Protein AF-A0A2N3WYJ2-F1 (afdb_monomer_lite)

Secondary structure (DSSP, 8-state):
-------SSS--HHHHHHHHHHHTT--HHHHHHHTTS-HHHHHHHHHTTPPPPHHHHHHHHHHHT--HHHHHHHHHTTSPPPPPPPHHHHHHHHHHTTTHHHHHHHHTTT---EEE-TT-BEEEE-HHHHHHSTTTGGGTTBHHHHHTSHHH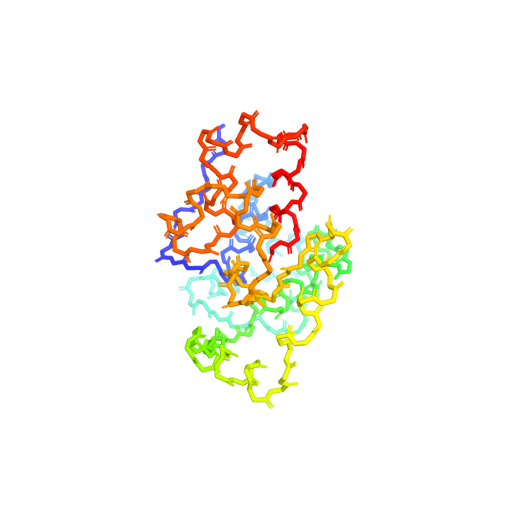HHHSTTHHHHHHHHHHT-

Radius of gyration: 21.22 Å; chains: 1; bounding box: 45×33×56 Å

pLDDT: mean 91.18, std 9.06, range [48.84, 98.31]

Sequence (170 aa):
MFNPPLLPGMPDFHDSVEYLRHHRNLSRESTAQKAGFSSSYLNQLIGQRKTPGTAVFDKLVEFFGLDLDPCRHLEDLLQPSGSLESTDELRRRLVNHGVQAHLDWLDQREILGAYTDPLQTVLLANQVLHRMMPGLADCDYNIIRWMLTPIARDRVYGWHGELLDLVRHL

Organism: NCBI:txid134984

Foldseek 3Di:
DQDQPDDPDPDALLSVLSRLCSVVVHDLCRLQVQLPHHSVVNCCCNVVVDQDDPSSLVSSCVSSVPDDPVSVVNVVRSDPDDDDDDLVVVLVVCVVVVCVVVQVVCVVVLHWDFDADPQQAGSDTHPSNCVLQPCCVVQVSHPLSSLPDPVVVVRDDVSVVVNVVVVVSD

InterPro domains:
  IPR001387 Cro/C1-type, helix-turn-helix domain [PS50943] (17-71)
  IPR001387 Cro/C1-type, helix-turn-helix domain [cd00093] (20-69)
  IPR010982 Lambda repressor-like, DNA-binding domain superfamily [G3DSA:1.10.260.40] (12-85)
  IPR010982 Lambda repressor-like, DNA-binding domain superfamily [SSF47413] (14-69)

Structure (mmCIF, N/CA/C/O backbone):
data_AF-A0A2N3WYJ2-F1
#
_entry.id   AF-A0A2N3WYJ2-F1
#
loop_
_atom_site.group_PDB
_atom_site.id
_atom_site.type_symbol
_atom_site.label_atom_id
_atom_site.label_alt_id
_atom_site.label_comp_id
_atom_site.label_asym_id
_atom_site.label_entity_id
_atom_site.label_seq_id
_atom_site.pdbx_PDB_ins_code
_atom_site.Cartn_x
_atom_site.Cartn_y
_atom_site.Cartn_z
_atom_site.occupancy
_atom_site.B_iso_or_equiv
_atom_site.auth_seq_id
_atom_site.auth_comp_id
_atom_site.auth_asym_id
_atom_site.auth_atom_id
_atom_site.pdbx_PDB_model_num
ATOM 1 N N . MET A 1 1 ? -18.811 18.190 5.801 1.00 48.84 1 MET A N 1
ATOM 2 C CA . MET A 1 1 ? -17.444 18.228 5.243 1.00 48.84 1 MET A CA 1
ATOM 3 C C . MET A 1 1 ? -16.619 17.254 6.067 1.00 48.84 1 MET A C 1
ATOM 5 O O . MET A 1 1 ? -16.501 17.463 7.266 1.00 48.84 1 MET A O 1
ATOM 9 N N . PHE A 1 2 ? -16.202 16.129 5.483 1.00 54.44 2 PHE A N 1
ATOM 10 C CA . PHE A 1 2 ? -15.336 15.154 6.152 1.00 54.44 2 PHE A CA 1
ATOM 11 C C . PHE A 1 2 ? -13.952 15.789 6.295 1.00 54.44 2 PHE A C 1
ATOM 13 O O . PHE A 1 2 ? -13.383 16.209 5.291 1.00 54.44 2 PHE A O 1
ATOM 20 N N . ASN A 1 3 ? -13.455 15.917 7.523 1.00 55.53 3 ASN A N 1
ATOM 21 C CA . ASN A 1 3 ? -12.085 16.346 7.771 1.00 55.53 3 ASN A CA 1
ATOM 22 C C . ASN A 1 3 ? -11.372 15.140 8.389 1.00 55.53 3 ASN A C 1
ATOM 24 O O . ASN A 1 3 ? -11.642 14.838 9.557 1.00 55.53 3 ASN A O 1
ATOM 28 N N . PRO A 1 4 ? -10.588 14.373 7.609 1.00 59.00 4 PRO A N 1
ATOM 29 C CA . PRO A 1 4 ? -9.880 13.228 8.155 1.00 59.00 4 PRO A CA 1
ATOM 30 C C . PRO A 1 4 ? -8.951 13.705 9.277 1.00 59.00 4 PRO A C 1
ATOM 32 O O . PRO A 1 4 ? -8.412 14.814 9.190 1.00 59.00 4 PRO A O 1
ATOM 35 N N . PRO A 1 5 ? -8.768 12.909 10.342 1.00 60.94 5 PRO A N 1
ATOM 36 C CA . PRO A 1 5 ? -7.770 13.234 11.347 1.00 60.94 5 PRO A CA 1
ATOM 37 C C . PRO A 1 5 ? -6.403 13.390 10.666 1.00 60.94 5 PRO A C 1
ATOM 39 O O . PRO A 1 5 ? -6.031 12.583 9.816 1.00 60.94 5 PRO A O 1
ATOM 42 N N . LEU A 1 6 ? -5.673 14.453 11.017 1.00 61.06 6 LEU A N 1
ATOM 43 C CA . LEU A 1 6 ? -4.282 14.617 10.597 1.00 61.06 6 LEU A CA 1
ATOM 44 C C . LEU A 1 6 ? -3.482 13.449 11.173 1.00 61.06 6 LEU A C 1
ATOM 46 O O . LEU A 1 6 ? -3.329 13.347 12.391 1.00 61.06 6 LEU A O 1
ATOM 50 N N . LEU A 1 7 ? -3.007 12.569 10.296 1.00 65.94 7 LEU A N 1
ATOM 51 C CA . LEU A 1 7 ? -2.173 11.444 10.685 1.00 65.94 7 LEU A CA 1
ATOM 52 C C . LEU A 1 7 ? -0.766 11.967 11.007 1.00 65.94 7 LEU A C 1
ATOM 54 O O . LEU A 1 7 ? -0.158 12.623 10.160 1.00 65.94 7 LEU A O 1
ATOM 58 N N . PRO A 1 8 ? -0.226 11.708 12.210 1.00 67.56 8 PRO A N 1
ATOM 59 C CA . PRO A 1 8 ? 1.125 12.135 12.576 1.00 67.56 8 PRO A CA 1
ATOM 60 C C . PRO A 1 8 ? 2.227 11.317 11.871 1.00 67.56 8 PRO A C 1
ATOM 62 O O . PRO A 1 8 ? 3.405 11.634 12.020 1.00 67.56 8 PRO A O 1
ATOM 65 N N . GLY A 1 9 ? 1.859 10.271 11.123 1.00 74.12 9 GLY A N 1
ATOM 66 C CA . GLY A 1 9 ? 2.753 9.353 10.421 1.00 74.12 9 GLY A CA 1
ATOM 67 C C . GLY A 1 9 ? 1.971 8.371 9.543 1.00 74.12 9 GLY A C 1
ATOM 68 O O . GLY A 1 9 ? 0.829 8.647 9.175 1.00 74.12 9 GLY A O 1
ATOM 69 N N . MET A 1 10 ? 2.585 7.231 9.210 1.00 79.44 10 MET A N 1
ATOM 70 C CA . MET A 1 10 ? 1.889 6.134 8.526 1.00 79.44 10 MET A CA 1
ATOM 71 C C . MET A 1 10 ? 0.694 5.677 9.386 1.00 79.44 10 MET A C 1
ATOM 73 O O . MET A 1 10 ? 0.879 5.540 10.598 1.00 79.44 10 MET A O 1
ATOM 77 N N . PRO A 1 11 ? -0.507 5.483 8.810 1.00 84.81 11 PRO A N 1
ATOM 78 C CA . PRO A 1 11 ? -1.660 5.030 9.575 1.00 84.81 11 PRO A CA 1
ATOM 79 C C . PRO A 1 11 ? -1.389 3.668 10.208 1.00 84.81 11 PRO A C 1
ATOM 81 O O . PRO A 1 11 ? -0.787 2.792 9.589 1.00 84.81 11 PRO A O 1
ATOM 84 N N . ASP A 1 12 ? -1.881 3.496 11.427 1.00 87.94 12 ASP A N 1
ATOM 85 C CA . ASP A 1 12 ? -1.954 2.206 12.097 1.00 87.94 12 ASP A CA 1
ATOM 86 C C . ASP A 1 12 ? -3.412 1.801 12.363 1.00 87.94 12 ASP A C 1
ATOM 88 O O . ASP A 1 12 ? -4.378 2.399 11.863 1.00 87.94 12 ASP A O 1
ATOM 92 N N . PHE A 1 13 ? -3.577 0.751 13.162 1.00 91.75 13 PHE A N 1
ATOM 93 C CA . PHE A 1 13 ? -4.884 0.263 13.570 1.00 91.75 13 PHE A CA 1
ATOM 94 C C . PHE A 1 13 ? -5.736 1.356 14.236 1.00 91.75 13 PHE A C 1
ATOM 96 O O . PHE A 1 13 ? -6.926 1.484 13.939 1.00 91.75 13 PHE A O 1
ATOM 103 N N . HIS A 1 14 ? -5.154 2.160 15.132 1.00 92.31 14 HIS A N 1
ATOM 104 C CA . HIS A 1 14 ? -5.884 3.184 15.888 1.00 92.31 14 HIS A CA 1
ATOM 105 C C . HIS A 1 14 ? -6.397 4.282 14.969 1.00 92.31 14 HIS A C 1
ATOM 107 O O . HIS A 1 14 ? -7.548 4.708 15.088 1.00 92.31 14 HIS A O 1
ATOM 113 N N . ASP A 1 15 ? -5.553 4.694 14.031 1.00 90.88 15 ASP A N 1
ATOM 114 C CA . ASP A 1 15 ? -5.888 5.692 13.028 1.00 90.88 15 ASP A CA 1
ATOM 115 C C . ASP A 1 15 ? -7.023 5.194 12.107 1.00 90.88 15 ASP A C 1
ATOM 117 O O . ASP A 1 15 ? -7.959 5.941 11.801 1.00 90.88 15 ASP A O 1
ATOM 121 N N . SER A 1 16 ? -7.022 3.904 11.761 1.00 91.31 16 SER A N 1
ATOM 122 C CA . SER A 1 16 ? -8.078 3.268 10.959 1.00 91.31 16 SER A CA 1
ATOM 123 C C . SER A 1 16 ? -9.412 3.159 11.700 1.00 91.31 16 SER A C 1
ATOM 125 O O . SER A 1 16 ? -10.468 3.451 11.132 1.00 91.31 16 SER A O 1
ATOM 127 N N . VAL A 1 17 ? -9.394 2.818 12.992 1.00 92.75 17 VAL A N 1
ATOM 128 C CA . VAL A 1 17 ? -10.606 2.818 13.830 1.00 92.75 17 VAL A CA 1
ATOM 129 C C . VAL A 1 17 ? -11.202 4.225 13.927 1.00 92.75 17 VAL A C 1
ATOM 131 O O . VAL A 1 17 ? -12.420 4.394 13.816 1.00 92.75 17 VAL A O 1
ATOM 134 N N . GLU A 1 18 ? -10.366 5.251 14.094 1.00 92.69 18 GLU A N 1
ATOM 135 C CA . GLU A 1 18 ? -10.817 6.644 14.102 1.00 92.69 18 GLU A CA 1
ATOM 136 C C . GLU A 1 18 ? -11.385 7.067 12.741 1.00 92.69 18 GLU A C 1
ATOM 138 O O . GLU A 1 18 ? -12.444 7.700 12.702 1.00 92.69 18 GLU A O 1
ATOM 143 N N . TYR A 1 19 ? -10.749 6.671 11.634 1.00 90.81 19 TYR A N 1
ATOM 144 C CA . TYR A 1 19 ? -11.254 6.910 10.282 1.00 90.81 19 TYR A CA 1
ATOM 145 C C . TYR A 1 19 ? -12.644 6.292 10.076 1.00 90.81 19 TYR A C 1
ATOM 147 O O . TYR A 1 19 ? -13.583 7.006 9.716 1.00 90.81 19 TYR A O 1
ATOM 155 N N . LEU A 1 20 ? -12.814 4.997 10.371 1.00 92.44 20 LEU A N 1
ATOM 156 C CA . LEU A 1 20 ? -14.089 4.279 10.230 1.00 92.44 20 LEU A CA 1
ATOM 157 C C . LEU A 1 20 ? -15.195 4.913 11.083 1.00 92.44 20 LEU A C 1
ATOM 159 O O . LEU A 1 20 ? -16.330 5.105 10.630 1.00 92.44 20 LEU A O 1
ATOM 163 N N . ARG A 1 21 ? -14.854 5.295 12.318 1.00 93.81 21 ARG A N 1
ATOM 164 C CA . ARG A 1 21 ? -15.756 5.991 13.237 1.00 93.81 21 ARG A CA 1
ATOM 165 C C . ARG A 1 21 ? -16.215 7.334 12.669 1.00 93.81 21 ARG A C 1
ATOM 167 O O . ARG A 1 21 ? -17.414 7.629 12.670 1.00 93.81 21 ARG A O 1
ATOM 174 N N . HIS A 1 22 ? -15.275 8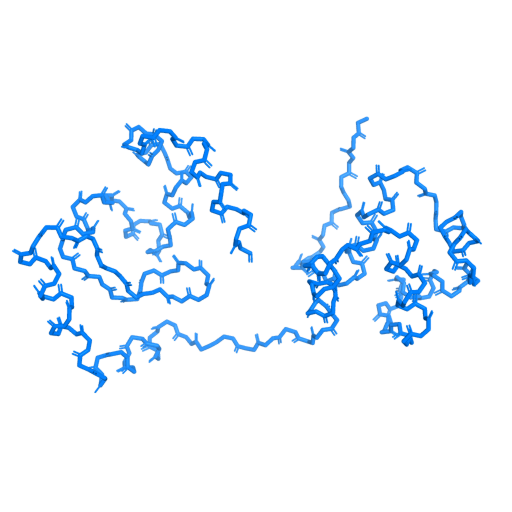.149 12.196 1.00 91.94 22 HIS A N 1
ATOM 175 C CA . HIS A 1 22 ? -15.568 9.462 11.627 1.00 91.94 22 HIS A CA 1
ATOM 176 C C . HIS A 1 22 ? -16.358 9.364 10.325 1.00 91.94 22 HIS A C 1
ATOM 178 O O . HIS A 1 22 ? -17.290 10.142 10.131 1.00 91.94 22 HIS A O 1
ATOM 184 N N . HIS A 1 23 ? -16.058 8.379 9.479 1.00 90.31 23 HIS A N 1
ATOM 185 C CA . HIS A 1 23 ? -16.804 8.118 8.251 1.00 90.31 23 HIS A CA 1
ATOM 186 C C . HIS A 1 23 ? -18.289 7.816 8.527 1.00 90.31 23 HIS A C 1
ATOM 188 O O . HIS A 1 23 ? -19.162 8.205 7.755 1.00 90.31 23 HIS A O 1
ATOM 194 N N . ARG A 1 24 ? -18.596 7.205 9.679 1.00 92.25 24 ARG A N 1
ATOM 195 C CA . ARG A 1 24 ? -19.968 6.942 10.148 1.00 92.25 24 ARG A CA 1
ATOM 196 C C . ARG A 1 24 ? -20.559 8.035 11.050 1.00 92.25 24 ARG A C 1
ATOM 198 O O . ARG A 1 24 ? -21.647 7.841 11.587 1.00 92.25 24 ARG A O 1
ATOM 205 N N . ASN A 1 25 ? -19.880 9.173 11.227 1.00 93.06 25 ASN A N 1
ATOM 206 C CA . ASN A 1 25 ? -20.282 10.268 12.126 1.00 93.06 25 ASN A CA 1
ATOM 207 C C . ASN A 1 25 ? -20.564 9.818 13.577 1.00 93.06 25 ASN A C 1
ATOM 209 O O . ASN A 1 25 ? -21.473 10.325 14.235 1.00 93.06 25 ASN A O 1
ATOM 213 N N . LEU A 1 26 ? -19.804 8.848 14.088 1.00 94.06 26 LEU A N 1
ATOM 214 C CA . LEU A 1 26 ? -19.983 8.315 15.440 1.00 94.06 26 LEU A CA 1
ATOM 215 C C . LEU A 1 26 ? -19.022 8.982 16.427 1.00 94.06 26 LEU A C 1
ATOM 217 O O . LEU A 1 26 ? -17.885 9.276 16.076 1.00 94.06 26 LEU A O 1
ATOM 221 N N . SER A 1 27 ? -19.428 9.174 17.685 1.00 94.12 27 SER A N 1
ATOM 222 C CA . SER A 1 27 ? -18.480 9.474 18.771 1.00 94.12 27 SER A CA 1
ATOM 223 C C . SER A 1 27 ? -17.807 8.193 19.277 1.00 94.12 27 SER A C 1
ATOM 225 O O . SER A 1 27 ? -18.268 7.085 18.979 1.00 94.12 27 SER A O 1
ATOM 227 N N . ARG A 1 28 ? -16.719 8.310 20.050 1.00 94.12 28 ARG A N 1
ATOM 228 C CA . ARG A 1 28 ? -16.078 7.138 20.676 1.00 94.12 28 ARG A CA 1
ATOM 229 C C . ARG A 1 28 ? -17.037 6.460 21.656 1.00 94.12 28 ARG A C 1
ATOM 231 O O . ARG A 1 28 ? -17.179 5.243 21.638 1.00 94.12 28 ARG A O 1
ATOM 238 N N . GLU A 1 29 ? -17.794 7.245 22.413 1.00 95.38 29 GLU A N 1
ATOM 239 C CA . GLU A 1 29 ? -18.827 6.759 23.331 1.00 95.38 29 GLU A CA 1
ATOM 240 C C . GLU A 1 29 ? -19.886 5.945 22.584 1.00 95.38 29 GLU A C 1
ATOM 242 O O . GLU A 1 29 ? -20.153 4.802 22.953 1.00 95.38 29 GLU A O 1
ATOM 247 N N . SER A 1 30 ? -20.449 6.503 21.503 1.00 95.31 30 SER A N 1
ATOM 248 C CA . SER A 1 30 ? -21.460 5.805 20.706 1.00 95.31 30 SER A CA 1
ATOM 249 C C . SER A 1 30 ? -20.896 4.560 20.029 1.00 95.31 30 SER A C 1
ATOM 251 O O . SER A 1 30 ? -21.646 3.607 19.836 1.00 95.31 30 SER A O 1
ATOM 253 N N . THR A 1 31 ? -19.625 4.572 19.631 1.00 96.06 31 THR A N 1
ATOM 254 C CA . THR A 1 31 ? -18.966 3.423 18.996 1.00 96.06 31 THR A CA 1
ATOM 255 C C . THR A 1 31 ? -18.820 2.289 19.997 1.00 96.06 31 THR A C 1
ATOM 257 O O . THR A 1 31 ? -19.323 1.199 19.758 1.00 96.06 31 THR A O 1
ATOM 260 N N . ALA A 1 32 ? -18.220 2.565 21.158 1.00 96.12 32 ALA A N 1
ATOM 261 C CA . ALA A 1 32 ? -17.997 1.562 22.192 1.00 96.12 32 ALA A CA 1
ATOM 262 C C . ALA A 1 32 ? -19.316 0.969 22.709 1.00 96.12 32 ALA A C 1
ATOM 264 O O . ALA A 1 32 ? -19.452 -0.250 22.791 1.00 96.12 32 ALA A O 1
ATOM 265 N N . GLN A 1 33 ? -20.319 1.815 22.985 1.00 95.69 33 GLN A N 1
ATOM 266 C CA . GLN A 1 33 ? -21.630 1.351 23.445 1.00 95.69 33 GLN A CA 1
ATOM 267 C C . GLN A 1 33 ? -22.310 0.436 22.423 1.00 95.69 33 GLN A C 1
ATOM 269 O O . GLN A 1 33 ? -22.790 -0.631 22.797 1.00 95.69 33 GLN A O 1
ATOM 274 N N . LYS A 1 34 ? -22.333 0.822 21.139 1.00 96.19 34 LYS A N 1
ATOM 275 C CA . LYS A 1 34 ? -22.979 0.021 20.087 1.00 96.19 34 LYS A CA 1
ATOM 276 C C . LYS A 1 34 ? -22.203 -1.253 19.748 1.00 96.19 34 LYS A C 1
ATOM 278 O O . LYS A 1 34 ? -22.827 -2.256 19.437 1.00 96.19 34 LYS A O 1
ATOM 283 N N . ALA A 1 35 ? -20.876 -1.228 19.853 1.00 95.00 35 ALA A N 1
ATOM 284 C CA . ALA A 1 35 ? -20.022 -2.405 19.697 1.00 95.00 35 ALA A CA 1
ATOM 285 C C . ALA A 1 35 ? -19.975 -3.294 20.961 1.00 95.00 35 ALA A C 1
ATOM 287 O O . ALA A 1 35 ? -19.324 -4.335 20.972 1.00 95.00 35 ALA A O 1
ATOM 288 N N . GLY A 1 36 ? -20.639 -2.903 22.056 1.00 95.31 36 GLY A N 1
ATOM 289 C CA . GLY A 1 36 ? -20.769 -3.728 23.257 1.00 95.31 36 GLY A CA 1
ATOM 290 C C . GLY A 1 36 ? -19.527 -3.766 24.157 1.00 95.31 36 GLY A C 1
ATOM 291 O O . GLY A 1 36 ? -19.233 -4.809 24.752 1.00 95.31 36 GLY A O 1
ATOM 292 N N . PHE A 1 37 ? -18.779 -2.664 24.274 1.00 95.06 37 PHE A N 1
ATOM 293 C CA . PHE A 1 37 ? -17.681 -2.512 25.239 1.00 95.06 37 PHE A CA 1
ATOM 294 C C . PHE A 1 37 ? -17.605 -1.090 25.832 1.00 95.06 37 PHE A C 1
ATOM 296 O O . PHE A 1 37 ? -18.387 -0.204 25.491 1.00 95.06 37 PHE A O 1
ATOM 303 N N . SER A 1 38 ? -16.722 -0.859 26.810 1.00 95.44 38 SER A N 1
ATOM 304 C CA . SER A 1 38 ? -16.737 0.400 27.568 1.00 95.44 38 SER A CA 1
ATOM 305 C C . SER A 1 38 ? -16.111 1.567 26.792 1.00 95.44 38 SER A C 1
ATOM 307 O O . SER A 1 38 ? -15.051 1.435 26.181 1.00 95.44 38 SER A O 1
ATOM 309 N N . SER A 1 39 ? -16.731 2.751 26.875 1.00 94.75 39 SER A N 1
ATOM 310 C CA . SER A 1 39 ? -16.177 3.982 26.279 1.00 94.75 39 SER A CA 1
ATOM 311 C C . SER A 1 39 ? -14.790 4.323 26.839 1.00 94.75 39 SER A C 1
ATOM 313 O O . SER A 1 39 ? -13.890 4.716 26.100 1.00 94.75 39 SER A O 1
ATOM 315 N N . SER A 1 40 ? -14.581 4.089 28.141 1.00 94.06 40 SER A N 1
ATOM 316 C CA . SER A 1 40 ? -13.270 4.252 28.783 1.00 94.06 40 SER A CA 1
ATOM 317 C C . SER A 1 40 ? -12.201 3.378 28.119 1.00 94.06 40 SER A C 1
ATOM 319 O O . SER A 1 40 ? -11.096 3.852 27.861 1.00 94.06 40 SER A O 1
ATOM 321 N N . TYR A 1 41 ? -12.545 2.134 27.759 1.00 94.31 41 TYR A N 1
ATOM 322 C CA . TYR A 1 41 ? -11.629 1.251 27.044 1.00 94.31 41 TYR A CA 1
ATOM 323 C C . TYR A 1 41 ? -11.301 1.788 25.651 1.00 94.31 41 TYR A C 1
ATOM 325 O O . TYR A 1 41 ? -10.126 1.836 25.314 1.00 94.31 41 TYR A O 1
ATOM 333 N N . LEU A 1 42 ? -12.284 2.263 24.870 1.00 94.62 42 LEU A N 1
ATOM 334 C CA . LEU A 1 42 ? -11.995 2.850 23.552 1.00 94.62 42 LEU A CA 1
ATOM 335 C C . LEU A 1 42 ? -11.111 4.100 23.654 1.00 94.62 42 LEU A C 1
ATOM 337 O O . LEU A 1 42 ? -10.175 4.265 22.878 1.00 94.62 42 LEU A O 1
ATOM 341 N N . ASN A 1 43 ? -11.368 4.965 24.635 1.00 93.94 43 ASN A N 1
ATOM 342 C CA . ASN A 1 43 ? -10.538 6.143 24.869 1.00 93.94 43 ASN A CA 1
ATOM 343 C C . ASN A 1 43 ? -9.097 5.775 25.227 1.00 93.94 43 ASN A C 1
ATOM 345 O O . ASN A 1 43 ? -8.172 6.402 24.716 1.00 93.94 43 ASN A O 1
ATOM 349 N N . GLN A 1 44 ? -8.890 4.751 26.059 1.00 94.19 44 GLN A N 1
ATOM 350 C CA . GLN A 1 44 ? -7.545 4.251 26.344 1.00 94.19 44 GLN A CA 1
ATOM 351 C C . GLN A 1 44 ? -6.911 3.572 25.131 1.00 94.19 44 GLN A C 1
ATOM 353 O O . GLN A 1 44 ? -5.730 3.790 24.883 1.00 94.19 44 GLN A O 1
ATOM 358 N N . LEU A 1 45 ? -7.682 2.777 24.385 1.00 93.56 45 LEU A N 1
ATOM 359 C CA . LEU A 1 45 ? -7.231 2.076 23.188 1.00 93.56 45 LEU A CA 1
ATOM 360 C C . LEU A 1 45 ? -6.610 3.067 22.206 1.00 93.56 45 LEU A C 1
ATOM 362 O O . LEU A 1 45 ? -5.442 2.925 21.865 1.00 93.56 45 LEU A O 1
ATOM 366 N N . ILE A 1 46 ? -7.361 4.109 21.840 1.00 92.62 46 ILE A N 1
ATOM 367 C CA . ILE A 1 46 ? -6.916 5.142 20.901 1.00 92.62 46 ILE A CA 1
ATOM 368 C C . ILE A 1 46 ? -5.871 6.070 21.534 1.00 92.62 46 ILE A C 1
ATOM 370 O O . ILE A 1 46 ? -4.805 6.286 20.969 1.00 92.62 46 ILE A O 1
ATOM 374 N N . GLY A 1 47 ? -6.150 6.618 22.720 1.00 89.69 47 GLY A N 1
ATOM 375 C CA . GLY A 1 47 ? -5.312 7.653 23.333 1.00 89.69 47 GLY A CA 1
ATOM 376 C C . GLY A 1 47 ? -3.941 7.164 23.800 1.00 89.69 47 GLY A C 1
ATOM 377 O O . GLY A 1 47 ? -3.001 7.950 23.841 1.00 89.69 47 GLY A O 1
ATOM 378 N N . GLN A 1 48 ? -3.816 5.882 24.148 1.00 91.88 48 GLN A N 1
ATOM 379 C CA . GLN A 1 48 ? -2.555 5.269 24.584 1.00 91.88 48 GLN A CA 1
ATOM 380 C C . GLN A 1 48 ? -1.971 4.323 23.526 1.00 91.88 48 GLN A C 1
ATOM 382 O O . GLN A 1 48 ? -1.038 3.590 23.845 1.00 91.88 48 GLN A O 1
ATOM 387 N N . ARG A 1 49 ? -2.542 4.296 22.309 1.00 90.00 49 ARG A 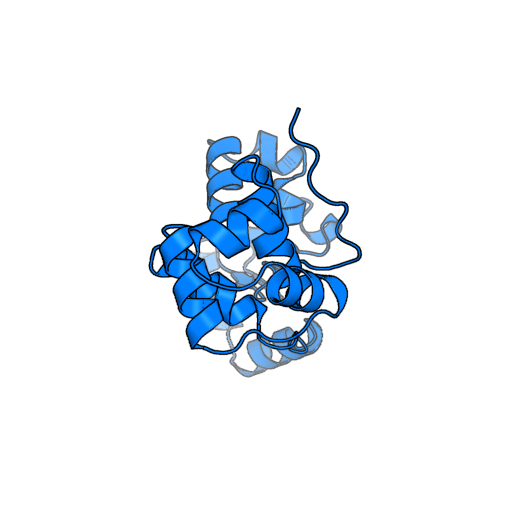N 1
ATOM 388 C CA . ARG A 1 49 ? -2.203 3.353 21.229 1.00 90.00 49 ARG A CA 1
ATOM 389 C C . ARG A 1 49 ? -2.015 1.909 21.729 1.00 90.00 49 ARG A C 1
ATOM 391 O O . ARG A 1 49 ? -1.053 1.227 21.391 1.00 90.00 49 ARG A O 1
ATOM 398 N N . LYS A 1 50 ? -2.934 1.432 22.580 1.00 91.88 50 LYS A N 1
ATOM 399 C CA . LYS A 1 50 ? -2.893 0.060 23.120 1.00 91.88 50 LYS A CA 1
ATOM 400 C C . LYS A 1 50 ? -3.344 -0.944 22.067 1.00 91.88 50 LYS A C 1
ATOM 402 O O . LYS A 1 50 ? -4.334 -0.703 21.385 1.00 91.88 50 LYS A O 1
ATOM 407 N N . THR A 1 51 ? -2.707 -2.106 22.000 1.00 89.88 51 THR A N 1
ATOM 408 C CA . THR A 1 51 ? -3.222 -3.239 21.219 1.00 89.88 51 THR A CA 1
ATOM 409 C C . THR A 1 51 ? -4.561 -3.708 21.817 1.00 89.88 51 THR A C 1
ATOM 411 O O . THR A 1 51 ? -4.642 -3.897 23.037 1.00 89.88 51 THR A O 1
ATOM 414 N N . PRO A 1 52 ? -5.627 -3.875 21.014 1.00 92.75 52 PRO A N 1
ATOM 415 C CA . PRO A 1 52 ? -6.891 -4.415 21.498 1.00 92.75 52 PRO A CA 1
ATOM 416 C C . PRO A 1 52 ? -6.724 -5.889 21.881 1.00 92.75 52 PRO A C 1
ATOM 418 O O . PRO A 1 52 ? -5.963 -6.629 21.262 1.00 92.75 52 PRO A O 1
ATOM 421 N N . GLY A 1 53 ? -7.473 -6.342 22.887 1.00 91.25 53 GLY A N 1
ATOM 422 C CA . GLY A 1 53 ? -7.675 -7.780 23.077 1.00 91.25 53 GLY A CA 1
ATOM 423 C C . GLY A 1 53 ? -8.524 -8.358 21.941 1.00 91.25 53 GLY A C 1
ATOM 424 O O . GLY A 1 53 ? -9.357 -7.639 21.386 1.00 91.25 53 GLY A O 1
ATOM 425 N N . THR A 1 54 ? -8.376 -9.652 21.649 1.00 90.81 54 THR A N 1
ATOM 426 C CA . THR A 1 54 ? -9.113 -10.357 20.577 1.00 90.81 54 THR A CA 1
ATOM 427 C C . THR A 1 54 ? -10.618 -10.092 20.632 1.00 90.81 54 THR A C 1
ATOM 429 O O . THR A 1 54 ? -11.196 -9.613 19.669 1.00 90.81 54 THR A O 1
ATOM 432 N N . ALA A 1 55 ? -11.234 -10.222 21.809 1.00 93.50 55 ALA A N 1
ATOM 433 C CA . ALA A 1 55 ? -12.667 -9.974 21.978 1.00 93.50 55 ALA A CA 1
ATOM 434 C C . ALA A 1 55 ? -13.112 -8.532 21.653 1.00 93.50 55 ALA A C 1
ATOM 436 O O . ALA A 1 55 ? -14.272 -8.313 21.315 1.00 93.50 55 ALA A O 1
ATOM 437 N N . VAL A 1 56 ? -12.240 -7.528 21.810 1.00 94.31 56 VAL A N 1
ATOM 438 C CA . VAL A 1 56 ? -12.560 -6.139 21.430 1.00 94.31 56 VAL A CA 1
ATOM 439 C C . VAL A 1 56 ? -12.312 -5.919 19.943 1.00 94.31 56 VAL A C 1
ATOM 441 O O . VAL A 1 56 ? -13.080 -5.199 19.312 1.00 94.31 56 VAL A O 1
ATOM 444 N N . PHE A 1 57 ? -11.280 -6.551 19.388 1.00 94.56 57 PHE A N 1
ATOM 445 C CA . PHE A 1 57 ? -11.028 -6.552 17.953 1.00 94.56 57 PHE A CA 1
ATOM 446 C C . PHE A 1 57 ? -12.214 -7.154 17.186 1.00 94.56 57 PHE A C 1
ATOM 448 O O . PHE A 1 57 ? -12.783 -6.471 16.340 1.00 94.56 57 PHE A O 1
ATOM 455 N N . ASP A 1 58 ? -12.680 -8.342 17.578 1.00 94.06 58 ASP A N 1
ATOM 456 C CA . ASP A 1 58 ? -13.821 -9.023 16.950 1.00 94.06 58 ASP A CA 1
ATOM 457 C C . ASP A 1 58 ? -15.088 -8.157 16.989 1.00 94.06 58 ASP A C 1
ATOM 459 O O . ASP A 1 58 ? -15.783 -7.998 15.988 1.00 94.06 58 ASP A O 1
ATOM 463 N N . LYS A 1 59 ? -15.350 -7.505 18.131 1.00 95.56 59 LYS A N 1
ATOM 464 C CA . LYS A 1 59 ? -16.469 -6.561 18.282 1.00 95.56 59 LYS A CA 1
ATOM 465 C C . LYS A 1 59 ? -16.358 -5.354 17.358 1.00 95.56 59 LYS A C 1
ATOM 467 O O . LYS A 1 59 ? -17.375 -4.860 16.880 1.00 95.56 59 LYS A O 1
ATOM 472 N N . LEU A 1 60 ? -15.149 -4.837 17.138 1.00 94.75 60 LEU A N 1
ATOM 473 C CA . LEU A 1 60 ? -14.918 -3.725 16.216 1.00 94.75 60 LEU A CA 1
ATOM 474 C C . LEU A 1 60 ? -15.108 -4.167 14.762 1.00 94.75 60 LEU A C 1
ATOM 476 O O . LEU A 1 60 ? -15.769 -3.451 14.013 1.00 94.75 60 LEU A O 1
ATOM 480 N N . VAL A 1 61 ? -14.592 -5.339 14.387 1.00 94.25 61 VAL A N 1
ATOM 481 C CA . VAL A 1 61 ? -14.775 -5.949 13.059 1.00 94.25 61 VAL A CA 1
ATOM 482 C C . VAL A 1 61 ? -16.260 -6.156 12.763 1.00 94.25 61 VAL A C 1
ATOM 484 O O . VAL A 1 61 ? -16.753 -5.676 11.741 1.00 94.25 61 VAL A O 1
ATOM 487 N N . GLU A 1 62 ? -16.996 -6.772 13.691 1.00 94.31 62 GLU A N 1
ATOM 488 C CA . GLU A 1 62 ? -18.440 -6.993 13.576 1.00 94.31 62 GLU A CA 1
ATOM 489 C C . GLU A 1 62 ? -19.206 -5.664 13.497 1.00 94.31 62 GLU A C 1
ATOM 491 O O . GLU A 1 62 ? -20.025 -5.462 12.601 1.00 94.31 62 GLU A O 1
ATOM 496 N N . PHE A 1 63 ? -18.907 -4.7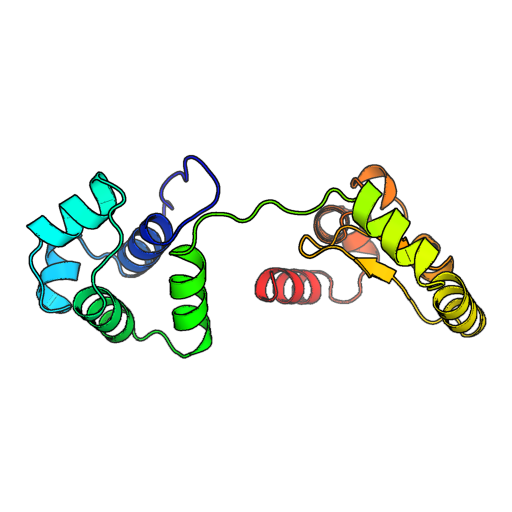11 14.386 1.00 95.50 63 PHE A N 1
ATOM 497 C CA . PHE A 1 63 ? -19.580 -3.412 14.415 1.00 95.50 63 PHE A CA 1
ATOM 498 C C . PHE A 1 63 ? -19.355 -2.601 13.134 1.00 95.50 63 PHE A C 1
ATOM 500 O O . PHE A 1 63 ? -20.272 -1.948 12.618 1.00 95.50 63 PHE A O 1
ATOM 507 N N . PHE A 1 64 ? -18.133 -2.626 12.603 1.00 94.31 64 PHE A N 1
ATOM 508 C CA . PHE A 1 64 ? -17.816 -1.981 11.339 1.00 94.31 64 PHE A CA 1
ATOM 509 C C . PHE A 1 64 ? -18.232 -2.809 10.120 1.00 94.31 64 PHE A C 1
ATOM 511 O O . PHE A 1 64 ? -18.204 -2.271 9.017 1.00 94.31 64 PHE A O 1
ATOM 518 N N . GLY A 1 65 ? -18.741 -4.029 10.299 1.00 92.62 65 GLY A N 1
ATOM 519 C CA . GLY A 1 65 ? -19.178 -4.887 9.199 1.00 92.62 65 GLY A CA 1
ATOM 520 C C . GLY A 1 65 ? -18.054 -5.121 8.196 1.00 92.62 65 GLY A C 1
ATOM 521 O O . GLY A 1 65 ? -18.288 -5.024 6.994 1.00 92.62 65 GLY A O 1
ATOM 522 N N . LEU A 1 66 ? -16.834 -5.312 8.703 1.00 90.69 66 LEU A N 1
ATOM 523 C CA . LEU A 1 66 ? -15.657 -5.523 7.874 1.00 90.69 66 LEU A CA 1
ATOM 524 C C . LEU A 1 66 ? -15.689 -6.953 7.340 1.00 90.69 66 LEU A C 1
ATOM 526 O O . LEU A 1 66 ? -15.824 -7.910 8.102 1.00 90.69 66 LEU A O 1
ATOM 530 N N . ASP A 1 67 ? -15.595 -7.081 6.024 1.00 88.00 67 ASP A N 1
ATOM 531 C CA . ASP A 1 67 ? -15.390 -8.341 5.328 1.00 88.00 67 ASP A CA 1
ATOM 532 C C . ASP A 1 67 ? -13.927 -8.803 5.443 1.00 88.00 67 ASP A C 1
ATOM 534 O O . ASP A 1 67 ? -13.118 -8.221 6.172 1.00 88.00 67 ASP A O 1
ATOM 538 N N . LEU A 1 68 ? -13.594 -9.914 4.778 1.00 84.81 68 LEU A N 1
ATOM 539 C CA . LEU A 1 68 ? -12.330 -10.620 4.993 1.00 84.81 68 LEU A CA 1
ATOM 540 C C . LEU A 1 68 ? -11.099 -9.737 4.731 1.00 84.81 68 LEU A C 1
ATOM 542 O O . LEU A 1 68 ? -10.156 -9.772 5.522 1.00 84.81 68 LEU A O 1
ATOM 546 N N . ASP A 1 69 ? -11.115 -8.938 3.662 1.00 82.62 69 ASP A N 1
ATOM 547 C CA . ASP A 1 69 ? -9.946 -8.151 3.256 1.00 82.62 69 ASP A CA 1
ATOM 548 C C . ASP A 1 69 ? -9.702 -6.940 4.179 1.00 82.62 69 ASP A C 1
ATOM 550 O O . ASP A 1 69 ? -8.592 -6.815 4.698 1.00 82.62 69 ASP A O 1
ATOM 554 N N . PRO A 1 70 ? -10.698 -6.091 4.510 1.00 84.75 70 PRO A N 1
ATOM 555 C CA . PRO A 1 70 ? -10.523 -5.021 5.493 1.00 84.75 70 PRO A CA 1
ATOM 556 C C . PRO A 1 70 ? -10.259 -5.529 6.911 1.00 84.75 70 PRO A C 1
ATOM 558 O O . PRO A 1 70 ? -9.564 -4.857 7.673 1.00 84.75 70 PRO A O 1
ATOM 561 N N . CYS A 1 71 ? -10.784 -6.703 7.280 1.00 89.50 71 CYS A N 1
ATOM 562 C CA . CYS A 1 71 ? -10.440 -7.342 8.548 1.00 89.50 71 CYS A CA 1
ATOM 563 C C . CYS A 1 71 ? -8.952 -7.704 8.586 1.00 89.50 71 CYS A C 1
ATOM 565 O O . CYS A 1 71 ? -8.257 -7.289 9.511 1.00 89.50 71 CYS A O 1
ATOM 567 N N . ARG A 1 72 ? -8.447 -8.400 7.556 1.00 87.94 72 ARG A N 1
ATOM 568 C CA . ARG A 1 72 ? -7.018 -8.724 7.433 1.00 87.94 72 ARG A CA 1
ATOM 569 C C . ARG A 1 72 ? -6.158 -7.465 7.439 1.00 87.94 72 ARG A C 1
ATOM 571 O O . ARG A 1 72 ? -5.164 -7.412 8.149 1.00 87.94 72 ARG A O 1
ATOM 578 N N . HIS A 1 73 ? -6.577 -6.425 6.725 1.00 86.62 73 HIS A N 1
ATOM 579 C CA . HIS A 1 73 ? -5.866 -5.152 6.724 1.00 86.62 73 HIS A CA 1
ATOM 580 C C . HIS A 1 73 ? -5.758 -4.545 8.133 1.00 86.62 73 HIS A C 1
ATOM 582 O O . HIS A 1 73 ? -4.687 -4.094 8.529 1.00 86.62 73 HIS A O 1
ATOM 588 N N . LEU A 1 74 ? -6.829 -4.572 8.938 1.00 90.00 74 LEU A N 1
ATOM 589 C CA . LEU A 1 74 ? -6.749 -4.126 10.334 1.00 90.00 74 LEU A CA 1
ATOM 590 C C . LEU A 1 74 ? -5.834 -5.006 11.198 1.00 90.00 74 LEU A C 1
ATOM 592 O O . LEU A 1 74 ? -5.191 -4.476 12.104 1.00 90.00 74 LEU A O 1
ATOM 596 N N . GLU A 1 75 ? -5.777 -6.316 10.952 1.00 90.50 75 GLU A N 1
ATOM 597 C CA . GLU A 1 75 ? -4.833 -7.219 11.629 1.00 90.50 75 GLU A CA 1
ATOM 598 C C . GLU A 1 75 ? -3.380 -6.889 11.266 1.00 90.50 75 GLU A C 1
ATOM 600 O O . GLU A 1 75 ? -2.522 -6.838 12.151 1.00 90.50 75 GLU A O 1
ATOM 605 N N . ASP A 1 76 ? -3.111 -6.608 9.991 1.00 88.75 76 ASP A N 1
ATOM 606 C CA . ASP A 1 76 ? -1.791 -6.206 9.506 1.00 88.75 76 ASP A CA 1
ATOM 607 C C . ASP A 1 76 ? -1.361 -4.876 10.138 1.00 88.75 76 ASP A C 1
ATOM 609 O O . ASP A 1 76 ? -0.228 -4.738 10.597 1.00 88.75 76 ASP A O 1
ATOM 613 N N . LEU A 1 77 ? -2.286 -3.921 10.270 1.00 90.06 77 LEU A N 1
ATOM 614 C CA . LEU A 1 77 ? -2.041 -2.632 10.924 1.00 90.06 77 LEU A CA 1
ATOM 615 C C . LEU A 1 77 ? -1.837 -2.719 12.447 1.00 90.06 77 LEU A C 1
ATOM 617 O O . LEU A 1 77 ? -1.423 -1.733 13.065 1.00 90.06 77 LEU A O 1
ATOM 621 N N . LEU A 1 78 ? -2.140 -3.861 13.074 1.00 89.31 78 LEU A N 1
ATOM 622 C CA . LEU A 1 78 ? -1.767 -4.132 14.466 1.00 89.31 78 LEU A CA 1
ATOM 623 C C . LEU A 1 78 ? -0.326 -4.621 14.601 1.00 89.31 78 LEU A C 1
ATOM 625 O O . LEU A 1 78 ? 0.231 -4.561 15.702 1.00 89.31 78 LEU A O 1
ATOM 629 N N . GLN A 1 79 ? 0.271 -5.123 13.519 1.00 85.00 79 GLN A N 1
ATOM 630 C CA . GLN A 1 79 ? 1.655 -5.565 13.537 1.00 85.00 79 GLN A CA 1
ATOM 631 C C . GLN A 1 79 ? 2.593 -4.353 13.556 1.00 85.00 79 GLN A C 1
ATOM 633 O O . GLN A 1 79 ? 2.314 -3.327 12.931 1.00 85.00 79 GLN A O 1
ATOM 638 N N . PRO A 1 80 ? 3.729 -4.439 14.269 1.00 79.19 80 PRO A N 1
ATOM 639 C CA . PRO A 1 80 ? 4.735 -3.393 14.197 1.00 79.19 80 PRO A CA 1
ATOM 640 C C . PRO A 1 80 ? 5.235 -3.255 12.757 1.00 79.19 80 PRO A C 1
ATOM 642 O O . PRO A 1 80 ? 5.411 -4.253 12.055 1.00 79.19 80 PRO A O 1
ATOM 645 N N . SER A 1 81 ? 5.520 -2.022 12.333 1.00 76.44 81 SER A N 1
ATOM 646 C CA . SER A 1 81 ? 6.116 -1.772 11.022 1.00 76.44 81 SER A CA 1
ATOM 647 C C . SER A 1 81 ? 7.399 -2.587 10.853 1.00 76.44 81 SER A C 1
ATOM 649 O O . SER A 1 81 ? 8.345 -2.460 11.635 1.00 76.44 81 SER A O 1
ATOM 651 N N . GLY A 1 82 ? 7.426 -3.431 9.824 1.00 75.56 82 GLY A N 1
ATOM 652 C CA . GLY A 1 82 ? 8.620 -4.168 9.439 1.00 75.56 82 GLY A CA 1
ATOM 653 C C . GLY A 1 82 ? 9.657 -3.240 8.807 1.00 75.56 82 GLY A C 1
ATOM 654 O O . GLY A 1 82 ? 9.311 -2.268 8.136 1.00 75.56 82 GLY A O 1
ATOM 655 N N . SER A 1 83 ? 10.942 -3.554 8.983 1.00 81.94 83 SER A N 1
ATOM 656 C CA . SER A 1 83 ? 11.977 -2.935 8.153 1.00 81.94 83 SER A CA 1
ATOM 657 C C . SER A 1 83 ? 11.881 -3.509 6.747 1.00 81.94 83 SER A C 1
ATOM 659 O O . SER A 1 83 ? 11.941 -4.726 6.571 1.00 81.94 83 SER A O 1
ATOM 661 N N . LEU A 1 84 ? 11.790 -2.639 5.749 1.00 84.75 84 LEU A N 1
ATOM 662 C CA . LEU A 1 84 ? 11.977 -3.037 4.360 1.00 84.75 84 LEU A CA 1
ATOM 663 C C . LEU A 1 84 ? 13.473 -3.176 4.064 1.00 84.75 84 LEU A C 1
ATOM 665 O O . LEU A 1 84 ? 14.291 -2.398 4.561 1.00 84.75 84 LEU A O 1
ATOM 669 N N . GLU A 1 85 ? 13.832 -4.179 3.263 1.00 90.44 85 GLU A N 1
ATOM 670 C CA . GLU A 1 85 ? 15.171 -4.257 2.678 1.00 90.44 85 GLU A CA 1
ATOM 671 C C . GLU A 1 85 ? 15.401 -3.046 1.765 1.00 90.44 85 GLU A C 1
ATOM 673 O O . GLU A 1 85 ? 14.478 -2.561 1.107 1.00 90.44 85 GLU A O 1
ATOM 678 N N . SER A 1 86 ? 16.638 -2.544 1.711 1.00 92.81 86 SER A N 1
ATOM 679 C CA . SER A 1 86 ? 16.958 -1.439 0.810 1.00 92.81 86 SER A CA 1
ATOM 680 C C . SER A 1 86 ? 16.823 -1.876 -0.650 1.00 92.81 86 SER A C 1
ATOM 682 O O . SER A 1 86 ? 17.085 -3.028 -1.007 1.00 92.81 86 SER A O 1
ATOM 684 N N . THR A 1 87 ? 16.472 -0.935 -1.526 1.00 94.25 87 THR A N 1
ATOM 685 C CA . THR A 1 87 ? 16.357 -1.205 -2.968 1.00 94.25 87 THR A CA 1
ATOM 686 C C . THR A 1 87 ? 17.666 -1.733 -3.562 1.00 94.25 87 THR A C 1
ATOM 688 O O . THR A 1 87 ? 17.635 -2.576 -4.454 1.00 94.25 87 THR A O 1
ATOM 691 N N . ASP A 1 88 ? 18.819 -1.321 -3.030 1.00 94.88 88 ASP A N 1
ATOM 692 C CA . ASP A 1 88 ? 20.130 -1.820 -3.455 1.00 94.88 88 ASP A CA 1
ATOM 693 C C . ASP A 1 88 ? 20.370 -3.287 -3.083 1.00 94.88 88 ASP A C 1
ATOM 695 O O . ASP A 1 88 ? 20.963 -4.031 -3.868 1.00 94.88 88 ASP A O 1
ATOM 699 N N . GLU A 1 89 ? 19.899 -3.727 -1.913 1.00 96.31 89 GLU A N 1
ATOM 700 C CA . GLU A 1 89 ? 19.958 -5.139 -1.525 1.00 96.31 89 GLU A CA 1
ATOM 701 C C . GLU A 1 89 ? 19.071 -5.984 -2.438 1.00 96.31 89 GLU A C 1
ATOM 703 O O . GLU A 1 89 ? 19.523 -6.978 -3.013 1.00 96.31 89 GLU A O 1
ATOM 708 N N . LEU A 1 90 ? 17.830 -5.538 -2.644 1.00 96.44 90 LEU A N 1
ATOM 709 C CA . LEU A 1 90 ? 16.868 -6.226 -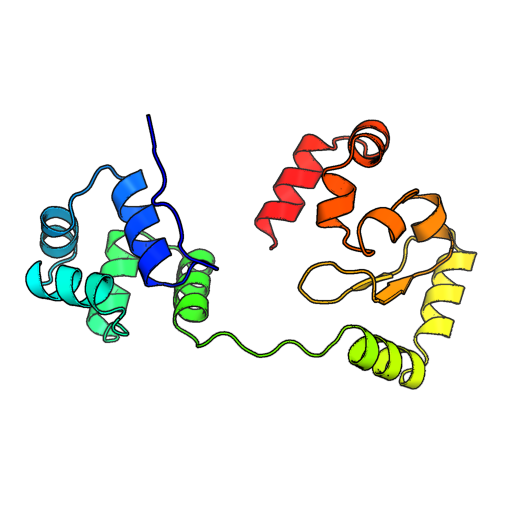3.498 1.00 96.44 90 LEU A CA 1
ATOM 710 C C . LEU A 1 90 ? 17.375 -6.333 -4.943 1.00 96.44 90 LEU A C 1
ATOM 712 O O . LEU A 1 90 ? 17.326 -7.413 -5.535 1.00 96.44 90 LEU A O 1
ATOM 716 N N . ARG A 1 91 ? 17.951 -5.256 -5.498 1.00 97.00 91 ARG A N 1
ATOM 717 C CA . ARG A 1 91 ? 18.604 -5.278 -6.818 1.00 97.00 91 ARG A CA 1
ATOM 718 C C . ARG A 1 91 ? 19.726 -6.305 -6.875 1.00 97.00 91 ARG A C 1
ATOM 720 O O . ARG A 1 91 ? 19.776 -7.095 -7.815 1.00 97.00 91 ARG A O 1
ATOM 727 N N . ARG A 1 92 ? 20.612 -6.329 -5.873 1.00 97.38 92 ARG A N 1
ATOM 728 C CA . ARG A 1 92 ? 21.735 -7.277 -5.835 1.00 97.38 92 ARG A CA 1
ATOM 729 C C . ARG A 1 92 ? 21.244 -8.721 -5.819 1.00 97.38 92 ARG A C 1
ATOM 731 O O . ARG A 1 92 ? 21.764 -9.549 -6.563 1.00 97.38 92 ARG A O 1
ATOM 738 N N . ARG A 1 93 ? 20.214 -9.017 -5.022 1.00 96.81 93 ARG A N 1
ATOM 739 C CA . ARG A 1 93 ? 19.577 -10.341 -4.980 1.00 96.81 93 ARG A CA 1
ATOM 740 C C . ARG A 1 93 ? 19.005 -10.731 -6.339 1.00 96.81 93 ARG A C 1
ATOM 742 O O . ARG A 1 93 ? 19.274 -11.832 -6.807 1.00 96.81 93 ARG A O 1
ATOM 749 N N . LEU A 1 94 ? 18.273 -9.834 -6.996 1.00 97.06 94 LEU A N 1
ATOM 750 C CA . LEU A 1 94 ? 17.706 -10.086 -8.324 1.00 97.06 94 LEU A CA 1
ATOM 751 C C . LEU A 1 94 ? 18.788 -10.359 -9.379 1.00 97.06 94 LEU A C 1
ATOM 753 O O . LEU A 1 94 ? 18.666 -11.313 -10.148 1.00 97.06 94 LEU A O 1
ATOM 757 N N . VAL A 1 95 ? 19.872 -9.576 -9.378 1.00 96.06 95 VAL A N 1
ATOM 758 C CA . VAL A 1 95 ? 21.029 -9.810 -10.258 1.00 96.06 95 VAL A CA 1
ATOM 759 C C . VAL A 1 95 ? 21.637 -11.189 -9.994 1.00 96.06 95 VAL A C 1
ATOM 761 O O . VAL A 1 95 ? 21.857 -11.946 -10.937 1.00 96.06 95 VAL A O 1
ATOM 764 N N . ASN A 1 96 ? 21.828 -11.560 -8.726 1.00 96.88 96 ASN A N 1
ATOM 765 C CA . ASN A 1 96 ? 22.352 -12.876 -8.349 1.00 96.88 96 ASN A CA 1
ATOM 766 C C . ASN A 1 96 ? 21.415 -14.029 -8.750 1.00 96.88 96 ASN A C 1
ATOM 768 O O . ASN A 1 96 ? 21.883 -15.127 -9.040 1.00 96.88 96 ASN A O 1
ATOM 772 N N . HIS A 1 97 ? 20.103 -13.784 -8.804 1.00 96.62 97 HIS A N 1
ATOM 773 C CA . HIS A 1 97 ? 19.112 -14.735 -9.313 1.00 96.62 97 HIS A CA 1
ATOM 774 C C . HIS A 1 97 ? 19.058 -14.815 -10.848 1.00 96.62 97 HIS A C 1
ATOM 776 O O . HIS A 1 97 ? 18.314 -15.634 -11.383 1.00 96.62 97 HIS A O 1
ATOM 782 N N . GLY A 1 98 ? 19.832 -13.998 -11.569 1.00 95.56 98 GLY A N 1
ATOM 783 C CA . GLY A 1 98 ? 19.916 -14.059 -13.028 1.00 95.56 98 GLY A CA 1
ATOM 784 C C . GLY A 1 98 ? 18.650 -13.591 -13.747 1.00 95.56 98 GLY A C 1
ATOM 785 O O . GLY A 1 98 ? 18.417 -13.984 -14.890 1.00 95.56 98 GLY A O 1
ATOM 786 N N . VAL A 1 99 ? 17.833 -12.738 -13.116 1.00 96.88 99 VAL A N 1
ATOM 787 C CA . VAL A 1 99 ? 16.546 -12.302 -13.693 1.00 96.88 99 VAL A CA 1
ATOM 788 C C . VAL A 1 99 ? 16.689 -11.495 -14.988 1.00 96.88 99 VAL A C 1
ATOM 790 O O . VAL A 1 99 ? 15.719 -11.352 -15.730 1.00 96.88 99 VAL A O 1
ATOM 793 N N . GLN A 1 100 ? 17.896 -11.008 -15.299 1.00 96.81 100 GLN A N 1
ATOM 794 C CA . GLN A 1 100 ? 18.181 -10.292 -16.543 1.00 96.81 100 GLN A CA 1
ATOM 795 C C . GLN A 1 100 ? 17.828 -11.128 -17.780 1.00 96.81 100 GLN A C 1
ATOM 797 O O . GLN A 1 100 ? 17.200 -10.612 -18.694 1.00 96.81 100 GLN A O 1
ATOM 802 N N . ALA A 1 101 ? 18.126 -12.433 -17.778 1.00 97.06 101 ALA A N 1
ATOM 803 C CA . ALA A 1 101 ? 17.800 -13.305 -18.909 1.00 97.06 101 ALA A CA 1
ATOM 804 C C . ALA A 1 101 ? 16.284 -13.381 -19.171 1.00 97.06 101 ALA A C 1
ATOM 806 O O . ALA A 1 101 ? 15.847 -13.497 -20.315 1.00 97.06 101 ALA A O 1
ATOM 807 N N . HIS A 1 102 ? 15.475 -13.289 -18.111 1.00 97.56 102 HIS A N 1
ATOM 808 C CA . HIS A 1 102 ? 14.022 -13.237 -18.229 1.00 97.56 102 HIS A CA 1
ATOM 809 C C . HIS A 1 102 ? 13.549 -11.883 -18.775 1.00 97.56 102 HIS A C 1
ATOM 811 O O . HIS A 1 102 ? 12.717 -11.851 -19.680 1.00 97.56 102 HIS A O 1
ATOM 817 N N . LEU A 1 103 ? 14.117 -10.774 -18.289 1.00 98.31 103 LEU A N 1
ATOM 818 C CA . LEU A 1 103 ? 13.816 -9.435 -18.807 1.00 98.31 103 LEU A CA 1
ATOM 819 C C . LEU A 1 103 ? 14.183 -9.299 -20.290 1.00 98.31 103 LEU A C 1
ATOM 821 O O . LEU A 1 103 ? 13.378 -8.780 -21.058 1.00 98.31 103 LEU A O 1
ATOM 825 N N . ASP A 1 104 ? 15.333 -9.829 -20.707 1.00 97.94 104 ASP A N 1
ATOM 826 C CA . ASP A 1 104 ? 15.774 -9.825 -22.106 1.00 97.94 104 ASP A CA 1
ATOM 827 C C . ASP A 1 104 ? 14.835 -10.659 -22.995 1.00 97.94 104 ASP A C 1
ATOM 829 O O . ASP A 1 104 ? 14.501 -10.263 -24.112 1.00 97.94 104 ASP A O 1
ATOM 833 N N . TRP A 1 105 ? 14.361 -11.806 -22.496 1.00 97.94 105 TRP A N 1
ATOM 834 C CA . TRP A 1 105 ? 13.391 -12.645 -23.207 1.00 97.94 105 TRP A CA 1
ATOM 835 C C . TRP A 1 105 ? 12.041 -11.941 -23.421 1.00 97.94 105 TRP A C 1
ATOM 837 O O . TRP A 1 105 ? 11.437 -12.101 -24.491 1.00 97.94 105 TRP A O 1
ATOM 847 N N . LEU A 1 106 ? 11.582 -11.164 -22.429 1.00 98.25 106 LEU A N 1
ATOM 848 C CA . LEU A 1 106 ? 10.386 -10.318 -22.526 1.00 98.25 106 LEU A CA 1
ATOM 849 C C . LEU A 1 106 ? 10.605 -9.149 -23.495 1.00 98.25 106 LEU A C 1
ATOM 851 O O . LEU A 1 106 ? 9.734 -8.864 -24.316 1.00 98.25 106 LEU A O 1
ATOM 855 N N . ASP A 1 107 ? 11.780 -8.515 -23.437 1.00 97.75 107 ASP A N 1
ATOM 856 C CA . ASP A 1 107 ? 12.145 -7.379 -24.293 1.00 97.75 107 ASP A CA 1
ATOM 857 C C . ASP A 1 107 ? 12.095 -7.755 -25.779 1.00 97.75 107 ASP A C 1
ATOM 859 O O . ASP A 1 107 ? 11.463 -7.067 -26.575 1.00 97.75 107 ASP A O 1
ATOM 863 N N . GLN A 1 108 ? 12.636 -8.926 -26.139 1.00 97.56 108 GLN A N 1
ATOM 864 C CA . GLN A 1 108 ? 12.597 -9.475 -27.505 1.00 97.56 108 GLN A CA 1
ATOM 865 C C . GLN A 1 108 ? 11.179 -9.678 -28.066 1.00 97.56 108 GLN A C 1
ATOM 867 O O . GLN A 1 108 ? 11.017 -9.892 -29.267 1.00 97.56 108 GLN A O 1
ATOM 872 N N . ARG A 1 109 ? 10.157 -9.677 -27.206 1.00 97.88 109 ARG A N 1
ATOM 873 C CA . ARG A 1 109 ? 8.747 -9.882 -27.563 1.00 97.88 109 ARG A CA 1
ATOM 874 C C . ARG A 1 109 ? 7.916 -8.610 -27.422 1.00 97.88 109 ARG A C 1
ATOM 876 O O . ARG A 1 109 ? 6.700 -8.691 -27.561 1.00 97.88 109 ARG A O 1
ATOM 883 N N . GLU A 1 110 ? 8.550 -7.469 -27.145 1.00 97.06 110 GLU A N 1
ATOM 884 C CA . GLU A 1 110 ? 7.875 -6.198 -26.851 1.00 97.06 110 GLU A CA 1
ATOM 885 C C . GLU A 1 110 ? 6.868 -6.315 -25.686 1.00 97.06 110 GLU A C 1
ATOM 887 O O . GLU A 1 110 ? 5.842 -5.638 -25.651 1.00 97.06 110 GLU A O 1
ATOM 892 N N . ILE A 1 111 ? 7.158 -7.187 -24.711 1.00 97.50 111 ILE A N 1
ATOM 893 C CA . ILE A 1 111 ? 6.342 -7.364 -23.503 1.00 97.50 111 ILE A CA 1
ATOM 894 C C . ILE A 1 111 ? 6.956 -6.532 -22.380 1.00 97.50 111 ILE A C 1
ATOM 896 O O . ILE A 1 111 ? 8.153 -6.632 -22.127 1.00 97.50 111 ILE A O 1
ATOM 900 N N . LEU A 1 112 ? 6.155 -5.728 -21.675 1.00 95.69 112 LEU A N 1
ATOM 901 C CA . LEU A 1 112 ? 6.631 -4.950 -20.527 1.00 95.69 112 LEU A CA 1
ATOM 902 C C . LEU A 1 112 ? 7.021 -5.889 -19.378 1.00 95.69 112 LEU A C 1
ATOM 904 O O . LEU A 1 112 ? 6.241 -6.759 -18.993 1.00 95.69 112 LEU A O 1
ATOM 908 N N . GLY A 1 113 ? 8.210 -5.688 -18.808 1.00 97.12 113 GLY A N 1
ATOM 909 C CA . GLY A 1 113 ? 8.697 -6.476 -17.680 1.00 97.12 113 GLY A CA 1
ATOM 910 C C . GLY A 1 113 ? 9.450 -5.625 -16.667 1.00 97.12 113 GLY A C 1
ATOM 911 O O . GLY A 1 113 ? 10.377 -4.900 -17.028 1.00 97.12 113 GLY A O 1
ATOM 912 N N . ALA A 1 114 ? 9.076 -5.750 -15.395 1.00 97.50 114 ALA A N 1
ATOM 913 C CA . ALA A 1 114 ? 9.806 -5.195 -14.262 1.00 97.50 114 ALA A CA 1
ATOM 914 C C . ALA A 1 114 ? 9.713 -6.105 -13.039 1.00 97.50 114 ALA A C 1
ATOM 916 O O . ALA A 1 114 ? 8.734 -6.820 -12.841 1.00 97.50 114 ALA A O 1
ATOM 917 N N . TYR A 1 115 ? 10.734 -6.005 -12.197 1.00 97.31 115 TYR A N 1
ATOM 918 C CA . TYR A 1 115 ? 10.706 -6.438 -10.810 1.00 97.31 115 TYR A CA 1
ATOM 919 C C . TYR A 1 115 ? 10.583 -5.197 -9.934 1.00 97.31 115 TYR A C 1
ATOM 921 O O . TYR A 1 115 ? 11.390 -4.272 -10.068 1.00 97.31 115 TYR A O 1
ATOM 929 N N . THR A 1 116 ? 9.594 -5.177 -9.045 1.00 96.00 116 THR A N 1
ATOM 930 C CA . THR A 1 116 ? 9.333 -4.055 -8.140 1.00 96.00 116 THR A CA 1
ATOM 931 C C . THR A 1 116 ? 9.497 -4.469 -6.684 1.00 96.00 116 THR A C 1
ATOM 933 O O . THR A 1 116 ? 9.359 -5.644 -6.341 1.00 96.00 116 THR A O 1
ATOM 936 N N . ASP A 1 117 ? 9.790 -3.504 -5.817 1.00 93.62 117 ASP A N 1
ATOM 937 C CA . ASP A 1 117 ? 9.592 -3.679 -4.378 1.00 93.62 117 ASP A CA 1
ATOM 938 C C . ASP A 1 117 ? 8.086 -3.585 -4.016 1.00 93.62 117 ASP A C 1
ATOM 940 O O . ASP A 1 117 ? 7.260 -3.259 -4.881 1.00 93.62 117 ASP A O 1
ATOM 944 N N . PRO A 1 118 ? 7.694 -3.860 -2.755 1.00 88.38 118 PRO A N 1
ATOM 945 C CA . PRO A 1 118 ? 6.300 -3.735 -2.319 1.00 88.38 118 PRO A CA 1
ATOM 946 C C . PRO A 1 118 ? 5.718 -2.321 -2.449 1.00 88.38 118 PRO A C 1
ATOM 948 O O . PRO A 1 118 ? 4.506 -2.164 -2.520 1.00 88.38 118 PRO A O 1
ATOM 951 N N . LEU A 1 119 ? 6.566 -1.289 -2.507 1.00 89.88 119 LEU A N 1
ATOM 952 C CA . LEU A 1 119 ? 6.150 0.104 -2.669 1.00 89.88 119 LEU A CA 1
ATOM 953 C C . LEU A 1 119 ? 6.005 0.502 -4.145 1.00 89.88 119 LEU A C 1
ATOM 955 O O . LEU A 1 119 ? 5.821 1.684 -4.437 1.00 89.88 119 LEU A O 1
ATOM 959 N N . GLN A 1 120 ? 6.076 -0.459 -5.075 1.00 93.62 120 GLN A N 1
ATOM 960 C CA . GLN A 1 120 ? 6.024 -0.253 -6.526 1.00 93.62 120 GLN A CA 1
ATOM 961 C C . GLN A 1 120 ? 7.221 0.542 -7.081 1.00 93.62 120 GLN A C 1
ATOM 963 O O . GLN A 1 120 ? 7.119 1.219 -8.108 1.00 93.62 120 GLN A O 1
ATOM 968 N N . THR A 1 121 ? 8.377 0.470 -6.421 1.00 96.06 121 THR A N 1
ATOM 969 C CA . THR A 1 121 ? 9.646 0.978 -6.956 1.00 96.06 121 THR A CA 1
ATOM 970 C C . THR A 1 121 ? 10.249 -0.047 -7.900 1.00 96.06 121 THR A C 1
ATOM 972 O O . THR A 1 121 ? 10.505 -1.183 -7.508 1.00 96.06 121 THR A O 1
ATOM 975 N N . VAL A 1 122 ? 10.517 0.348 -9.143 1.00 97.44 122 VAL A N 1
ATOM 976 C CA . VAL A 1 122 ? 11.173 -0.496 -10.144 1.00 97.44 122 VAL A CA 1
ATOM 977 C C . VAL A 1 122 ? 12.630 -0.734 -9.744 1.00 97.44 122 VAL A C 1
ATOM 979 O O . VAL A 1 122 ? 13.446 0.187 -9.666 1.00 97.44 122 VAL A O 1
ATOM 982 N N . LEU A 1 123 ? 12.958 -2.000 -9.494 1.00 97.50 123 LEU A N 1
ATOM 983 C CA . LEU A 1 123 ? 14.296 -2.454 -9.122 1.00 97.50 123 LEU A CA 1
ATOM 984 C C . LEU A 1 123 ? 15.125 -2.771 -10.366 1.00 97.50 123 LEU A C 1
ATOM 986 O O . LEU A 1 123 ? 16.253 -2.297 -10.482 1.00 97.50 123 LEU A O 1
ATOM 990 N N . LEU A 1 124 ? 14.543 -3.550 -11.283 1.00 97.88 124 LEU A N 1
ATOM 991 C CA . LEU A 1 124 ? 15.081 -3.904 -12.597 1.00 97.88 124 LEU A CA 1
ATOM 992 C C . LEU A 1 124 ? 13.929 -3.962 -13.599 1.00 97.88 124 LEU A C 1
ATOM 994 O O . LEU A 1 124 ? 12.846 -4.439 -13.260 1.00 97.88 124 LEU A O 1
ATOM 998 N N . ALA A 1 125 ? 14.167 -3.526 -14.831 1.00 97.88 125 ALA A N 1
ATOM 999 C CA . ALA A 1 125 ? 13.181 -3.588 -15.900 1.00 97.88 125 ALA A CA 1
ATOM 1000 C C . ALA A 1 125 ? 13.838 -3.786 -17.261 1.00 97.88 125 ALA A C 1
ATOM 1002 O O . ALA A 1 125 ? 15.045 -3.594 -17.422 1.00 97.88 125 ALA A O 1
ATOM 1003 N N . ASN A 1 126 ? 13.027 -4.175 -18.238 1.00 97.88 126 ASN A N 1
ATOM 1004 C CA . ASN A 1 126 ? 13.456 -4.241 -19.624 1.00 97.88 126 ASN A CA 1
ATOM 1005 C C . ASN A 1 126 ? 13.354 -2.878 -20.332 1.00 97.88 126 ASN A C 1
ATOM 1007 O O . ASN A 1 126 ? 12.814 -1.903 -19.799 1.00 97.88 126 ASN A O 1
ATOM 1011 N N . GLN A 1 127 ? 13.905 -2.786 -21.544 1.00 96.75 127 GLN A N 1
ATOM 1012 C CA . GLN A 1 127 ? 13.961 -1.526 -22.285 1.00 96.75 127 GLN A CA 1
ATOM 1013 C C . GLN A 1 127 ? 12.568 -1.065 -22.704 1.00 96.75 127 GLN A C 1
ATOM 1015 O O . GLN A 1 127 ? 12.286 0.133 -22.657 1.00 96.75 127 GLN A O 1
ATOM 1020 N N . VAL A 1 128 ? 11.689 -2.002 -23.076 1.00 97.12 128 VAL A N 1
ATOM 1021 C CA . VAL A 1 128 ? 10.287 -1.718 -23.415 1.00 97.12 128 VAL A CA 1
ATOM 1022 C C . VAL A 1 128 ? 9.616 -0.911 -22.301 1.00 97.12 128 VAL A C 1
ATOM 1024 O O . VAL A 1 128 ? 9.014 0.125 -22.585 1.00 97.12 128 VAL A O 1
ATOM 1027 N N . LEU A 1 1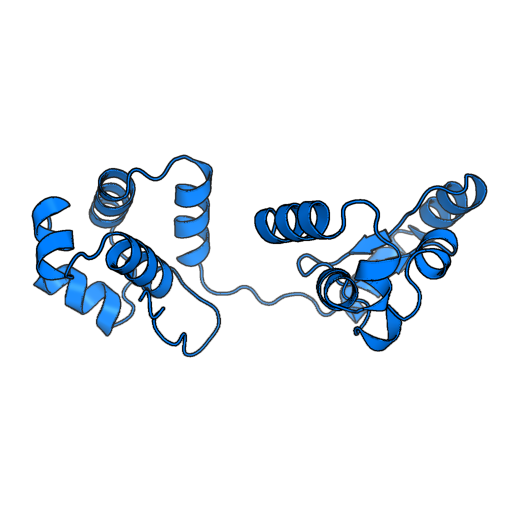29 ? 9.773 -1.307 -21.032 1.00 96.38 129 LEU A N 1
ATOM 1028 C CA . LEU A 1 129 ? 9.188 -0.573 -19.908 1.00 96.38 129 LEU A CA 1
ATOM 1029 C C . LEU A 1 129 ? 9.706 0.865 -19.823 1.00 96.38 129 LEU A C 1
ATOM 1031 O O . LEU A 1 129 ? 8.913 1.799 -19.717 1.00 96.38 129 LEU A O 1
ATOM 1035 N N . HIS A 1 130 ? 11.020 1.067 -19.935 1.00 95.25 130 HIS A N 1
ATOM 1036 C CA . HIS A 1 130 ? 11.605 2.409 -19.895 1.00 95.25 130 HIS A CA 1
ATOM 1037 C C . HIS A 1 130 ? 11.142 3.297 -21.061 1.00 95.25 130 HIS A C 1
ATOM 1039 O O . HIS A 1 130 ? 10.953 4.500 -20.876 1.00 95.25 130 HIS A O 1
ATOM 1045 N N . ARG A 1 131 ? 10.900 2.724 -22.249 1.00 95.25 131 ARG A N 1
ATOM 1046 C CA . ARG A 1 131 ? 10.315 3.458 -23.387 1.00 95.25 131 ARG A CA 1
ATOM 1047 C C . ARG A 1 131 ? 8.863 3.868 -23.121 1.00 95.25 131 ARG A C 1
ATOM 1049 O O . ARG A 1 131 ? 8.456 4.976 -23.487 1.00 95.25 131 ARG A O 1
ATOM 1056 N N . MET A 1 132 ? 8.092 2.983 -22.491 1.00 94.00 132 MET A N 1
ATOM 1057 C CA . MET A 1 132 ? 6.675 3.206 -22.190 1.00 94.00 132 MET A CA 1
ATOM 1058 C C . MET A 1 132 ? 6.463 4.167 -21.014 1.00 94.00 132 MET A C 1
ATOM 1060 O O . MET A 1 132 ? 5.478 4.906 -21.012 1.00 94.00 132 MET A O 1
ATOM 1064 N N . MET A 1 133 ? 7.417 4.234 -20.080 1.00 96.25 133 MET A N 1
ATOM 1065 C CA . MET A 1 133 ? 7.371 5.071 -18.876 1.00 96.25 133 MET A CA 1
ATOM 1066 C C . MET A 1 133 ? 8.477 6.147 -18.856 1.00 96.25 133 MET A C 1
ATOM 1068 O O . MET A 1 133 ? 9.383 6.105 -18.018 1.00 96.25 133 MET A O 1
ATOM 1072 N N . PRO A 1 134 ? 8.452 7.138 -19.765 1.00 96.19 134 PRO A N 1
ATOM 1073 C CA . PRO A 1 134 ? 9.461 8.195 -19.777 1.00 96.19 134 PRO A CA 1
ATOM 1074 C C . PRO A 1 134 ? 9.367 9.064 -18.517 1.00 96.19 134 PRO A C 1
ATOM 1076 O O . PRO A 1 134 ? 8.273 9.355 -18.037 1.00 96.19 134 PRO A O 1
ATOM 1079 N N . GLY A 1 135 ? 10.512 9.504 -17.994 1.00 95.94 135 GLY A N 1
ATOM 1080 C CA . GLY A 1 135 ? 10.573 10.293 -16.756 1.00 95.94 135 GLY A CA 1
ATOM 1081 C C . GLY A 1 135 ? 10.406 9.469 -15.473 1.00 95.94 135 GLY A C 1
ATOM 1082 O O . GLY A 1 135 ? 10.350 10.031 -14.384 1.00 95.94 135 GLY A O 1
ATOM 1083 N N . LEU A 1 136 ? 10.354 8.133 -15.562 1.00 96.81 136 LEU A N 1
ATOM 1084 C CA . LEU A 1 136 ? 10.290 7.259 -14.385 1.00 96.81 136 LEU A CA 1
ATOM 1085 C C . LEU A 1 136 ? 11.496 7.448 -13.442 1.00 96.81 136 LEU A C 1
ATOM 1087 O O . LEU A 1 136 ? 11.333 7.390 -12.226 1.00 96.81 136 LEU A O 1
ATOM 1091 N N . ALA A 1 137 ? 12.685 7.732 -13.983 1.00 95.75 137 ALA A N 1
ATOM 1092 C CA . ALA A 1 137 ? 13.879 8.021 -13.183 1.00 95.75 137 ALA A CA 1
ATOM 1093 C C . ALA A 1 137 ? 13.715 9.279 -12.306 1.00 95.75 137 ALA A C 1
ATOM 1095 O O . ALA A 1 137 ? 14.138 9.269 -11.154 1.00 95.75 137 ALA A O 1
ATOM 1096 N N . ASP A 1 138 ? 13.026 10.313 -12.805 1.00 97.12 138 ASP A N 1
ATOM 1097 C CA . ASP A 1 138 ? 12.728 11.544 -12.050 1.00 97.12 138 ASP A CA 1
ATOM 1098 C C . ASP A 1 138 ? 11.698 11.305 -10.928 1.00 97.12 138 ASP A C 1
ATOM 1100 O O . ASP A 1 138 ? 11.504 12.138 -10.043 1.00 97.12 138 ASP A O 1
ATOM 1104 N N . CYS A 1 139 ? 11.030 10.150 -10.960 1.00 96.62 139 CYS A N 1
ATOM 1105 C CA . CYS A 1 139 ? 10.062 9.699 -9.966 1.00 96.62 139 CYS A CA 1
ATOM 1106 C C . CYS A 1 139 ? 10.675 8.694 -8.977 1.00 96.62 139 CYS A C 1
ATOM 1108 O O . CYS A 1 139 ? 9.941 7.905 -8.382 1.00 96.62 139 CYS A O 1
ATOM 1110 N N . ASP A 1 140 ? 12.005 8.686 -8.833 1.00 95.94 140 ASP A N 1
ATOM 1111 C CA . ASP A 1 140 ? 12.763 7.723 -8.022 1.00 95.94 140 ASP A CA 1
ATOM 1112 C C . ASP A 1 140 ? 12.469 6.262 -8.402 1.00 95.94 140 ASP A C 1
ATOM 1114 O O . ASP A 1 140 ? 12.510 5.358 -7.570 1.00 95.94 140 ASP A O 1
ATOM 1118 N N . TYR A 1 141 ? 12.144 6.030 -9.677 1.00 97.06 141 TYR A N 1
ATOM 1119 C CA . TYR A 1 141 ? 11.708 4.743 -10.217 1.00 97.06 141 TYR A CA 1
ATOM 1120 C C . TYR A 1 141 ? 10.408 4.192 -9.616 1.00 97.06 141 TYR A C 1
ATOM 1122 O O . TYR A 1 141 ? 10.083 3.025 -9.823 1.00 97.06 141 TYR A O 1
ATOM 1130 N N . ASN A 1 142 ? 9.626 5.010 -8.911 1.00 96.19 142 ASN A N 1
ATOM 1131 C CA . ASN A 1 142 ? 8.366 4.592 -8.315 1.00 96.19 142 ASN A CA 1
ATOM 1132 C C . ASN A 1 142 ? 7.189 4.765 -9.291 1.00 96.19 142 ASN A C 1
ATOM 1134 O O . ASN A 1 142 ? 6.903 5.874 -9.751 1.00 96.19 142 ASN A O 1
ATOM 1138 N N . ILE A 1 143 ? 6.487 3.666 -9.583 1.00 95.44 143 ILE A N 1
ATOM 1139 C CA . ILE A 1 143 ? 5.384 3.626 -10.558 1.00 95.44 143 ILE A CA 1
ATOM 1140 C C . ILE A 1 143 ? 4.225 4.518 -10.112 1.00 95.44 143 ILE A C 1
ATOM 1142 O O . ILE A 1 143 ? 3.656 5.233 -10.931 1.00 95.44 143 ILE A O 1
ATOM 1146 N N . ILE A 1 144 ? 3.902 4.532 -8.819 1.00 94.25 144 ILE A N 1
ATOM 1147 C CA . ILE A 1 144 ? 2.805 5.337 -8.259 1.00 94.25 144 ILE A CA 1
ATOM 1148 C C . ILE A 1 144 ? 3.107 6.819 -8.447 1.00 94.25 144 ILE A C 1
ATOM 1150 O O . ILE A 1 144 ? 2.277 7.578 -8.942 1.00 94.25 144 ILE A O 1
ATOM 1154 N N . ARG A 1 145 ? 4.330 7.235 -8.103 1.00 95.62 145 ARG A N 1
ATOM 1155 C CA . ARG A 1 145 ? 4.769 8.622 -8.287 1.00 95.62 145 ARG A CA 1
ATOM 1156 C C . ARG A 1 145 ? 4.761 9.012 -9.756 1.00 95.62 145 ARG A C 1
ATOM 1158 O O . ARG A 1 145 ? 4.292 10.100 -10.077 1.00 95.62 145 ARG A O 1
ATOM 1165 N N . TRP A 1 146 ? 5.200 8.116 -10.639 1.00 97.19 146 TRP A N 1
ATOM 1166 C CA . TRP A 1 146 ? 5.127 8.337 -12.078 1.00 97.19 146 TRP A CA 1
ATOM 1167 C C . TRP A 1 146 ? 3.680 8.472 -12.568 1.00 97.19 146 TRP A C 1
ATOM 1169 O O . TRP A 1 146 ? 3.384 9.412 -13.304 1.00 97.19 146 TRP A O 1
ATOM 1179 N N . MET A 1 147 ? 2.760 7.621 -12.101 1.00 95.88 147 MET A N 1
ATOM 1180 C CA . MET A 1 147 ? 1.329 7.676 -12.428 1.00 95.88 147 MET A CA 1
ATOM 1181 C C . MET A 1 147 ? 0.684 9.013 -12.055 1.00 95.88 147 MET A C 1
ATOM 1183 O O . MET A 1 147 ? -0.264 9.436 -12.708 1.00 95.88 147 MET A O 1
ATOM 1187 N N . LEU A 1 148 ? 1.205 9.715 -11.049 1.00 95.62 148 LEU A N 1
ATOM 1188 C CA . LEU A 1 148 ? 0.714 11.033 -10.637 1.00 95.62 148 LEU A CA 1
ATOM 1189 C C . LEU A 1 148 ? 1.282 12.196 -11.471 1.00 95.62 148 LEU A C 1
ATOM 1191 O O . LEU A 1 148 ? 0.900 13.349 -11.260 1.00 95.62 148 LEU A O 1
ATOM 1195 N N . THR A 1 149 ? 2.172 11.927 -12.429 1.00 96.81 149 THR A N 1
ATOM 1196 C CA . THR A 1 149 ? 2.729 12.956 -13.317 1.00 96.81 149 THR A CA 1
ATOM 1197 C C . THR A 1 149 ? 1.792 13.286 -14.488 1.00 96.81 149 THR A C 1
ATOM 1199 O O . THR A 1 149 ? 1.013 12.436 -14.932 1.00 96.81 149 THR A O 1
ATOM 1202 N N . PRO A 1 150 ? 1.905 14.493 -15.082 1.00 96.81 150 PRO A N 1
ATOM 1203 C CA . PRO A 1 150 ? 1.208 14.816 -16.328 1.00 96.81 150 PRO A CA 1
ATOM 1204 C C . PRO A 1 150 ? 1.552 13.857 -17.475 1.00 96.81 150 PRO A C 1
ATOM 1206 O O . PRO A 1 150 ? 0.685 13.518 -18.270 1.00 96.81 150 PRO A O 1
ATOM 1209 N N . ILE A 1 151 ? 2.800 13.376 -17.526 1.00 96.44 151 ILE A N 1
ATOM 1210 C CA . ILE A 1 151 ? 3.280 12.454 -18.561 1.00 96.44 151 ILE A CA 1
ATOM 1211 C C . ILE A 1 151 ? 2.482 11.148 -18.539 1.00 96.44 151 ILE A C 1
ATOM 1213 O O . ILE A 1 151 ? 2.028 10.687 -19.586 1.00 96.44 151 ILE A O 1
ATOM 1217 N N . ALA A 1 152 ? 2.295 10.557 -17.357 1.00 96.00 152 ALA A N 1
ATOM 1218 C CA . ALA A 1 152 ? 1.504 9.341 -17.217 1.00 96.00 152 ALA A CA 1
ATOM 1219 C C . ALA A 1 152 ? 0.032 9.583 -17.548 1.00 96.00 152 ALA A C 1
ATOM 1221 O O . ALA A 1 152 ? -0.566 8.791 -18.273 1.00 96.00 152 ALA A O 1
ATOM 1222 N N . ARG A 1 153 ? -0.534 10.706 -17.088 1.00 95.94 153 ARG A N 1
ATOM 1223 C CA . ARG A 1 153 ? -1.919 11.085 -17.395 1.00 95.94 153 ARG A CA 1
ATOM 1224 C C . ARG A 1 153 ? -2.193 11.164 -18.895 1.00 95.94 153 ARG A C 1
ATOM 1226 O O . ARG A 1 153 ? -3.257 10.743 -19.335 1.00 95.94 153 ARG A O 1
ATOM 1233 N N . ASP A 1 154 ? -1.240 11.678 -19.663 1.00 95.81 154 ASP A N 1
ATOM 1234 C CA . ASP A 1 154 ? -1.404 11.867 -21.103 1.00 95.81 154 ASP A CA 1
ATOM 1235 C C . ASP A 1 154 ? -1.123 10.579 -21.907 1.00 95.81 154 ASP A C 1
ATOM 1237 O O . ASP A 1 154 ? -1.564 10.458 -23.050 1.00 95.81 154 ASP A O 1
ATOM 1241 N N . ARG A 1 155 ? -0.396 9.607 -21.333 1.00 94.00 155 ARG A N 1
ATOM 1242 C CA . ARG A 1 155 ? -0.015 8.353 -22.011 1.00 94.00 155 ARG A CA 1
ATOM 1243 C C . ARG A 1 155 ? -0.845 7.137 -21.635 1.00 94.00 155 ARG A C 1
ATOM 1245 O O . ARG A 1 155 ? -1.027 6.256 -22.473 1.00 94.00 155 ARG A O 1
ATOM 1252 N N . VAL A 1 156 ? -1.291 7.044 -20.390 1.00 94.12 156 VAL A N 1
ATOM 1253 C CA . VAL A 1 156 ? -2.026 5.878 -19.906 1.00 94.12 156 VAL A CA 1
ATOM 1254 C C . VAL A 1 156 ? -3.470 5.988 -20.370 1.00 94.12 156 VAL A C 1
ATOM 1256 O O . VAL A 1 156 ? -4.220 6.878 -19.966 1.00 94.12 156 VAL A O 1
ATOM 1259 N N . TYR A 1 157 ? -3.870 5.063 -21.237 1.00 94.25 157 TYR A N 1
ATOM 1260 C CA . TYR A 1 157 ? -5.264 4.948 -21.632 1.00 94.25 157 TYR A CA 1
ATOM 1261 C C . TYR A 1 157 ? -6.122 4.644 -20.402 1.00 94.25 157 TYR A C 1
ATOM 1263 O O . TYR A 1 157 ? -5.793 3.760 -19.622 1.00 94.25 157 TYR A O 1
ATOM 1271 N N . GLY A 1 158 ? -7.211 5.390 -20.207 1.00 94.81 158 GLY A N 1
ATOM 1272 C CA . GLY A 1 158 ? -8.055 5.202 -19.026 1.00 94.81 158 GLY A CA 1
ATOM 1273 C C . GLY A 1 158 ? -7.370 5.566 -17.704 1.00 94.81 158 GLY A C 1
ATOM 1274 O O . GLY A 1 158 ? -7.811 5.089 -16.664 1.00 94.81 158 GLY A O 1
ATOM 1275 N N . TRP A 1 159 ? -6.344 6.432 -17.728 1.00 95.69 159 TRP A N 1
ATOM 1276 C CA . TRP A 1 159 ? -5.504 6.816 -16.582 1.00 95.69 159 TRP A CA 1
ATOM 1277 C C . TRP A 1 159 ? -6.225 6.924 -15.233 1.00 95.69 159 TRP A C 1
ATOM 1279 O O . TRP A 1 159 ? -5.727 6.424 -14.232 1.00 95.69 159 TRP A O 1
ATOM 1289 N N . HIS A 1 160 ? -7.395 7.570 -15.183 1.00 93.19 160 HIS A N 1
ATOM 1290 C CA . HIS A 1 160 ? -8.125 7.737 -13.926 1.00 93.19 160 HIS A CA 1
ATOM 1291 C C . HIS A 1 160 ? -8.580 6.399 -13.324 1.00 93.19 160 HIS A C 1
ATOM 1293 O O . HIS A 1 160 ? -8.486 6.212 -12.116 1.00 93.19 160 HIS A O 1
ATOM 1299 N N . GLY A 1 161 ? -9.053 5.471 -14.159 1.00 93.38 161 GLY A N 1
ATOM 1300 C CA . GLY A 1 161 ? -9.434 4.126 -13.730 1.00 93.38 161 GLY A CA 1
ATOM 1301 C C . GLY A 1 161 ? -8.222 3.317 -13.280 1.00 93.38 161 GLY A C 1
ATOM 1302 O O . GLY A 1 161 ? -8.251 2.754 -12.192 1.00 93.38 161 GLY A O 1
ATOM 1303 N N . GLU A 1 162 ? -7.142 3.352 -14.062 1.00 92.06 162 GLU A N 1
ATOM 1304 C CA . GLU A 1 162 ? -5.880 2.665 -13.746 1.00 92.06 162 GLU A CA 1
ATOM 1305 C C . GLU A 1 162 ? -5.262 3.169 -12.435 1.00 92.06 162 GLU A C 1
ATOM 1307 O O . GLU A 1 162 ? -4.816 2.384 -11.605 1.00 92.06 162 GLU A O 1
ATOM 1312 N N . LEU A 1 163 ? -5.281 4.484 -12.196 1.00 91.12 163 LEU A N 1
ATOM 1313 C CA . LEU A 1 163 ? -4.796 5.062 -10.945 1.00 91.12 163 LEU A CA 1
ATOM 1314 C C . LEU A 1 163 ? -5.637 4.603 -9.748 1.00 91.12 163 LEU A C 1
ATOM 1316 O O . LEU A 1 163 ? -5.082 4.292 -8.698 1.00 91.12 163 LEU A O 1
ATOM 1320 N N . LEU A 1 164 ? -6.965 4.572 -9.885 1.00 88.62 164 LEU A N 1
ATOM 1321 C CA . LEU A 1 164 ? -7.841 4.098 -8.812 1.00 88.62 164 LEU A CA 1
ATOM 1322 C C . LEU A 1 164 ? -7.633 2.614 -8.521 1.00 88.62 164 LEU A C 1
ATOM 1324 O O . LEU A 1 164 ? -7.661 2.226 -7.357 1.00 88.62 164 LEU A O 1
ATOM 1328 N N . ASP A 1 165 ? -7.439 1.801 -9.556 1.00 85.81 165 ASP A N 1
ATOM 1329 C CA . ASP A 1 165 ? -7.163 0.380 -9.390 1.00 85.81 165 ASP A CA 1
ATOM 1330 C C . ASP A 1 165 ? -5.815 0.154 -8.705 1.00 85.81 165 ASP A C 1
ATOM 1332 O O . ASP A 1 165 ? -5.740 -0.570 -7.715 1.00 85.81 165 ASP A O 1
ATOM 1336 N N . LEU A 1 166 ? -4.779 0.875 -9.137 1.00 83.81 166 LEU A N 1
ATOM 1337 C CA . LEU A 1 166 ? -3.461 0.817 -8.521 1.00 83.81 166 LEU A CA 1
ATOM 1338 C C . LEU A 1 166 ? -3.515 1.214 -7.042 1.00 83.81 166 LEU A C 1
ATOM 1340 O O . LEU A 1 166 ? -2.958 0.510 -6.212 1.00 83.81 166 LEU A O 1
ATOM 1344 N N . VAL A 1 167 ? -4.232 2.288 -6.690 1.00 79.88 167 VAL A N 1
ATOM 1345 C CA . VAL A 1 167 ? -4.368 2.740 -5.292 1.00 79.88 167 VAL A CA 1
ATOM 1346 C C . VAL A 1 167 ? -5.136 1.744 -4.416 1.00 79.88 167 VAL A C 1
ATOM 1348 O O . VAL A 1 167 ? -4.885 1.690 -3.218 1.00 79.88 167 VAL A O 1
ATOM 1351 N N . ARG A 1 168 ? -6.060 0.955 -4.977 1.00 73.62 168 ARG A N 1
ATOM 1352 C CA . ARG A 1 168 ? -6.805 -0.070 -4.220 1.00 73.62 168 ARG A CA 1
ATOM 1353 C C . ARG A 1 168 ? -5.971 -1.297 -3.865 1.00 73.62 168 ARG A C 1
ATOM 1355 O O . ARG A 1 168 ? -6.345 -2.007 -2.940 1.00 73.62 168 ARG A O 1
ATOM 1362 N N . HIS A 1 169 ? -4.908 -1.558 -4.619 1.00 69.00 169 HIS A N 1
ATOM 1363 C CA . HIS A 1 169 ? -4.043 -2.726 -4.446 1.00 69.00 169 HIS A CA 1
ATOM 1364 C C . HIS A 1 169 ? -2.713 -2.390 -3.747 1.00 69.00 169 HIS A C 1
ATOM 1366 O O . HIS A 1 169 ? -1.806 -3.225 -3.737 1.00 69.00 169 HIS A O 1
ATOM 1372 N N . LEU A 1 170 ? -2.592 -1.177 -3.194 1.00 67.62 170 LEU A N 1
ATOM 1373 C CA . LEU A 1 170 ? -1.533 -0.780 -2.260 1.00 67.62 170 LEU A CA 1
ATOM 1374 C C . LEU A 1 170 ? -1.919 -1.148 -0.830 1.00 67.62 170 LEU A C 1
ATOM 1376 O O . LEU A 1 170 ? -1.008 -1.589 -0.098 1.00 67.62 170 LEU A O 1
#